Protein AF-A0A0M8RDD7-F1 (afdb_monomer_lite)

Sequence (101 aa):
MELTSKKLLLLAVLSAAALFVLTVWLWPRLSKRSWRSVLGRVGLLLATQLAVFLVIGLCVNQSIGAYATWSDLLGENQKPGTVTYYKTGPNGTELKALGTG

Radius of gyration: 21.68 Å; chains: 1; bounding box: 47×21×64 Å

Secondary structure (DSSP, 8-state):
-BTT-HHHHHHHHHHHHHHHHHHHHHTTGGGSSSHHHHHHHHHHHHHHHHHHHHHHHHHHHHHHT--SBHHHHTT---PPPP---EEEETTEEEE------

pLDDT: mean 73.35, std 9.08, range [42.56, 88.38]

Foldseek 3Di:
DWLPPVVVLVVLVVVLVVLVVVLVVCLVVLPDPDPVSVVVNVVSVVVNVVSVVVNVVSVVCLVVVCDGHPCVVVVVDPDPDDQPDWDQDPVGIDGDDPDDD

Structure (mmCIF, N/CA/C/O backbone):
data_AF-A0A0M8RDD7-F1
#
_entry.id   AF-A0A0M8RDD7-F1
#
loop_
_atom_site.group_PDB
_atom_site.id
_atom_site.type_symbol
_atom_site.label_atom_id
_atom_site.label_alt_id
_atom_site.label_comp_id
_atom_site.label_asym_id
_atom_site.label_entity_id
_atom_site.label_seq_id
_atom_site.pdbx_PDB_ins_code
_atom_site.Cartn_x
_atom_site.Cartn_y
_atom_site.Cartn_z
_atom_site.occupancy
_atom_site.B_iso_or_equiv
_atom_site.auth_seq_id
_atom_site.auth_comp_id
_atom_site.auth_asym_id
_atom_site.auth_atom_id
_atom_site.pdbx_PDB_model_num
ATOM 1 N N . MET A 1 1 ? 15.875 -2.118 -4.469 1.00 53.06 1 MET A N 1
ATOM 2 C CA . MET A 1 1 ? 14.921 -3.253 -4.484 1.00 53.06 1 MET A CA 1
ATOM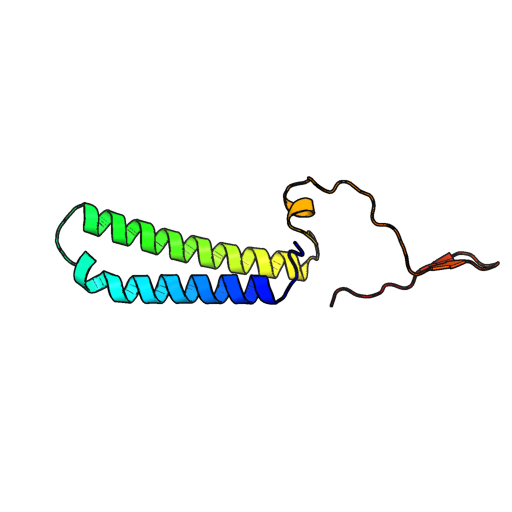 3 C C . MET A 1 1 ? 14.057 -3.123 -5.731 1.00 53.06 1 MET A C 1
ATOM 5 O O . MET A 1 1 ? 13.637 -2.006 -6.019 1.00 53.06 1 MET A O 1
ATOM 9 N N . GLU A 1 2 ? 13.847 -4.201 -6.490 1.00 54.72 2 GLU A N 1
ATOM 10 C CA . GLU A 1 2 ? 13.004 -4.167 -7.698 1.00 54.72 2 GLU A CA 1
ATOM 11 C C . GLU A 1 2 ? 11.559 -3.851 -7.323 1.00 54.72 2 GLU A C 1
ATOM 13 O O . GLU A 1 2 ? 10.980 -4.541 -6.484 1.00 54.72 2 GLU A O 1
ATOM 18 N N . LEU A 1 3 ? 10.991 -2.809 -7.934 1.00 52.81 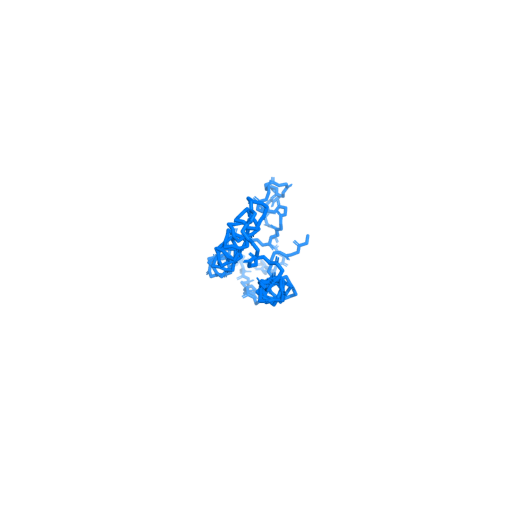3 LEU A N 1
ATOM 19 C CA . LEU A 1 3 ? 9.596 -2.404 -7.730 1.00 52.81 3 LEU A CA 1
ATOM 20 C C . LEU A 1 3 ? 8.633 -3.472 -8.286 1.00 52.81 3 LEU A C 1
ATOM 22 O O . LEU A 1 3 ? 7.506 -3.621 -7.822 1.00 52.81 3 LEU A O 1
ATOM 26 N N . THR A 1 4 ? 9.119 -4.236 -9.266 1.00 54.59 4 THR A N 1
ATOM 27 C CA . THR A 1 4 ? 8.423 -5.249 -10.069 1.00 54.59 4 THR A CA 1
ATOM 28 C C . THR A 1 4 ? 8.479 -6.665 -9.501 1.00 54.59 4 THR A C 1
ATOM 30 O O . THR A 1 4 ? 7.951 -7.593 -10.109 1.00 54.59 4 THR A O 1
ATOM 33 N N . SER A 1 5 ? 9.083 -6.894 -8.334 1.00 61.59 5 SER A N 1
ATOM 34 C CA . SER A 1 5 ? 9.129 -8.256 -7.803 1.00 61.59 5 SER A CA 1
ATOM 35 C C . SER A 1 5 ? 7.750 -8.657 -7.267 1.00 61.59 5 SER A C 1
ATOM 37 O O . SER A 1 5 ? 7.228 -8.012 -6.357 1.00 61.59 5 SER A O 1
ATOM 39 N N . LYS A 1 6 ? 7.172 -9.762 -7.768 1.00 62.34 6 LYS A N 1
ATOM 40 C CA . LYS A 1 6 ? 5.887 -10.353 -7.313 1.00 62.34 6 LYS A CA 1
ATOM 41 C C . LYS A 1 6 ? 5.757 -10.449 -5.782 1.00 62.34 6 LYS A C 1
ATOM 43 O O . LYS A 1 6 ? 4.652 -10.428 -5.249 1.00 62.34 6 LYS A O 1
ATOM 48 N N . LYS A 1 7 ? 6.887 -10.497 -5.070 1.00 65.38 7 LYS A N 1
ATOM 49 C CA . LYS A 1 7 ? 6.987 -10.460 -3.604 1.00 65.38 7 LYS A CA 1
ATOM 50 C C . LYS A 1 7 ? 6.454 -9.160 -2.981 1.00 65.38 7 LYS A C 1
ATOM 52 O O . LYS A 1 7 ? 5.800 -9.232 -1.948 1.00 65.38 7 LYS A O 1
ATOM 57 N N . LEU A 1 8 ? 6.698 -7.996 -3.590 1.00 68.94 8 LEU A N 1
ATOM 58 C CA . LEU A 1 8 ? 6.183 -6.708 -3.104 1.00 68.94 8 LEU A CA 1
ATOM 59 C C . LEU A 1 8 ? 4.674 -6.601 -3.295 1.00 68.94 8 LEU A C 1
ATOM 61 O O . LEU A 1 8 ? 3.976 -6.159 -2.389 1.00 68.94 8 LEU A O 1
ATOM 65 N N . LEU A 1 9 ? 4.172 -7.056 -4.445 1.00 66.81 9 LEU A N 1
ATOM 66 C CA . LEU A 1 9 ? 2.736 -7.104 -4.702 1.00 66.81 9 LEU A CA 1
ATOM 67 C C . LEU A 1 9 ? 2.042 -8.047 -3.712 1.00 66.81 9 LEU A C 1
ATOM 69 O O . LEU A 1 9 ? 1.048 -7.667 -3.103 1.00 66.81 9 LEU A O 1
ATOM 73 N N . LEU A 1 10 ? 2.611 -9.233 -3.472 1.00 76.75 10 LEU A N 1
ATOM 74 C CA . LEU A 1 10 ? 2.110 -10.160 -2.457 1.00 76.75 10 LEU A CA 1
ATOM 75 C C . LEU A 1 10 ? 2.118 -9.527 -1.057 1.00 76.75 10 LEU A C 1
ATOM 77 O O . LEU A 1 10 ? 1.134 -9.639 -0.334 1.00 76.75 10 LEU A O 1
ATOM 81 N N . LEU A 1 11 ? 3.193 -8.826 -0.683 1.00 77.19 11 LEU A N 1
ATOM 82 C CA . LEU A 1 11 ? 3.294 -8.145 0.608 1.00 77.19 11 LEU A CA 1
ATOM 83 C C . LEU A 1 11 ? 2.249 -7.030 0.754 1.00 77.19 11 LEU A C 1
ATOM 85 O O . LEU A 1 11 ? 1.650 -6.907 1.819 1.00 77.19 11 LEU A O 1
ATOM 89 N N . ALA A 1 12 ? 2.006 -6.251 -0.303 1.00 75.19 12 ALA A N 1
ATOM 90 C CA . ALA A 1 12 ? 0.991 -5.200 -0.324 1.00 75.19 12 ALA A CA 1
ATOM 91 C C . ALA A 1 12 ? -0.433 -5.771 -0.211 1.00 75.19 12 ALA A C 1
ATOM 93 O O . ALA A 1 12 ? -1.265 -5.243 0.522 1.00 75.19 12 ALA A O 1
ATOM 94 N N . VAL A 1 13 ? -0.711 -6.886 -0.890 1.00 78.94 13 VAL A N 1
ATOM 95 C CA . VAL A 1 13 ? -2.002 -7.582 -0.782 1.00 78.94 13 VAL A CA 1
ATOM 96 C C . VAL A 1 13 ? -2.191 -8.156 0.623 1.00 78.94 13 VAL A C 1
ATOM 98 O O . VAL A 1 13 ? -3.250 -7.981 1.225 1.00 78.94 13 VAL A O 1
ATOM 101 N N . LEU A 1 14 ? -1.163 -8.802 1.178 1.00 80.44 14 LEU A N 1
ATOM 102 C CA . LEU A 1 14 ? -1.206 -9.356 2.531 1.00 80.44 14 LEU A CA 1
ATOM 103 C C . LEU A 1 14 ? -1.360 -8.265 3.593 1.00 80.44 14 LEU A C 1
ATOM 105 O O . LEU A 1 14 ? -2.109 -8.460 4.546 1.00 80.44 14 LEU A O 1
ATOM 109 N N . SER A 1 15 ? -0.703 -7.113 3.437 1.00 77.12 15 SER A N 1
ATOM 110 C CA . SER A 1 15 ? -0.843 -5.995 4.372 1.00 77.12 15 SER A CA 1
ATOM 111 C C . SER A 1 15 ? -2.227 -5.352 4.287 1.00 77.12 15 SER A C 1
ATOM 113 O O . SER A 1 15 ? -2.822 -5.073 5.327 1.00 77.12 15 SER A O 1
ATOM 115 N N . ALA A 1 16 ? -2.793 -5.205 3.085 1.00 74.94 16 ALA A N 1
ATOM 116 C CA . ALA A 1 16 ? -4.170 -4.752 2.902 1.00 74.94 16 ALA A CA 1
ATOM 117 C C . ALA A 1 16 ? -5.178 -5.713 3.560 1.00 74.94 16 ALA A C 1
ATOM 119 O O . ALA A 1 16 ? -6.051 -5.279 4.314 1.00 74.94 16 ALA A O 1
ATOM 120 N N . ALA A 1 17 ? -5.022 -7.024 3.347 1.00 79.75 17 ALA A N 1
ATOM 121 C CA . ALA A 1 17 ? -5.859 -8.041 3.981 1.00 79.75 17 ALA A CA 1
ATOM 122 C C . ALA A 1 17 ? -5.700 -8.041 5.511 1.00 79.75 17 ALA A C 1
ATOM 124 O O . ALA A 1 17 ? -6.693 -8.092 6.236 1.00 79.75 17 ALA A O 1
ATOM 125 N N . ALA A 1 18 ? -4.470 -7.918 6.016 1.00 78.75 18 ALA A N 1
ATOM 126 C CA . ALA A 1 18 ? -4.195 -7.841 7.447 1.00 78.75 18 ALA A CA 1
ATOM 127 C C . ALA A 1 18 ? -4.833 -6.600 8.084 1.00 78.75 18 ALA A C 1
ATOM 129 O O . ALA A 1 18 ? -5.446 -6.715 9.142 1.00 78.75 18 ALA A O 1
ATOM 130 N N . LEU A 1 19 ? -4.755 -5.435 7.432 1.00 75.31 19 LEU A N 1
ATOM 131 C CA . LEU A 1 19 ? -5.418 -4.206 7.879 1.00 75.31 19 LEU A CA 1
ATOM 132 C C . LEU A 1 19 ? -6.942 -4.362 7.909 1.00 75.31 19 LEU A C 1
ATOM 134 O O . LEU A 1 19 ? -7.580 -3.932 8.870 1.00 75.31 19 LEU A O 1
ATOM 138 N N . PHE A 1 20 ? -7.530 -5.025 6.913 1.00 71.75 20 PHE A N 1
ATOM 139 C CA . PHE A 1 20 ? -8.960 -5.336 6.901 1.00 71.75 20 PHE A CA 1
ATOM 140 C C . PHE A 1 20 ? -9.358 -6.293 8.038 1.00 71.75 20 PHE A C 1
ATOM 142 O O . PHE A 1 20 ? -10.348 -6.071 8.731 1.00 71.75 20 PHE A O 1
ATOM 149 N N . VAL A 1 21 ? -8.561 -7.326 8.313 1.00 76.25 21 VAL A N 1
ATOM 150 C CA . VAL A 1 21 ? -8.809 -8.222 9.455 1.00 76.25 21 VAL A CA 1
ATOM 151 C C . VAL A 1 21 ? -8.680 -7.462 10.776 1.00 76.25 21 VAL A C 1
ATOM 153 O O . VAL A 1 21 ? -9.552 -7.576 11.638 1.00 76.25 21 VAL A O 1
ATOM 156 N N . LEU A 1 22 ? -7.652 -6.617 10.919 1.00 75.56 22 LEU A N 1
ATOM 157 C CA . LEU A 1 22 ? -7.481 -5.747 12.086 1.00 75.56 22 LEU A CA 1
ATOM 158 C C . LEU A 1 22 ? -8.686 -4.819 12.270 1.00 75.56 22 LEU A C 1
ATOM 160 O O . LEU A 1 22 ? -9.107 -4.567 13.396 1.00 75.56 22 LEU A O 1
ATOM 164 N N . THR A 1 23 ? -9.255 -4.345 11.160 1.00 68.25 23 THR A N 1
ATOM 165 C CA . THR A 1 23 ? -10.441 -3.489 11.139 1.00 68.25 23 THR A CA 1
ATOM 166 C C . THR A 1 23 ? -11.631 -4.180 11.778 1.00 68.25 23 THR A C 1
ATOM 168 O O . THR A 1 23 ? -12.235 -3.645 12.708 1.00 68.25 23 THR A O 1
ATOM 171 N N . VAL A 1 24 ? -11.939 -5.389 11.309 1.00 70.94 24 VAL A N 1
ATOM 172 C CA . VAL A 1 24 ? -13.053 -6.197 11.817 1.00 70.94 24 VAL A CA 1
ATOM 173 C C . VAL A 1 24 ? -12.810 -6.601 13.274 1.00 70.94 24 VAL A C 1
ATOM 175 O O . VAL A 1 24 ? -13.730 -6.561 14.091 1.00 70.94 24 VAL A O 1
ATOM 178 N N . TRP A 1 25 ? -11.564 -6.914 13.633 1.00 73.62 25 TRP A N 1
ATOM 179 C CA . TRP A 1 25 ? -11.206 -7.370 14.976 1.00 73.62 25 TRP A CA 1
ATOM 180 C C . TRP A 1 25 ? -11.208 -6.253 16.031 1.00 73.62 25 TRP A C 1
ATOM 182 O O . TRP A 1 25 ? -11.643 -6.470 17.163 1.00 73.62 25 TRP A O 1
ATOM 192 N N . LEU A 1 26 ? -10.784 -5.030 15.681 1.00 68.56 26 LEU A N 1
ATOM 193 C CA . LEU A 1 26 ? -10.855 -3.872 16.585 1.00 68.56 26 LEU A CA 1
ATOM 194 C C . LEU A 1 26 ? -12.255 -3.243 16.648 1.00 68.56 26 LEU A C 1
ATOM 196 O O . LEU A 1 26 ? -12.536 -2.493 17.587 1.00 68.56 26 LEU A O 1
ATOM 200 N N . TRP A 1 27 ? -13.143 -3.551 15.702 1.00 66.56 27 TRP A N 1
ATOM 201 C CA . TRP A 1 27 ? -14.507 -3.021 15.623 1.00 66.56 27 TRP A CA 1
ATOM 202 C C . TRP A 1 27 ? -15.319 -3.104 16.933 1.00 66.56 27 TRP A C 1
ATOM 204 O O . TRP A 1 27 ? -15.864 -2.073 17.343 1.00 66.56 27 TRP A O 1
ATOM 214 N N . PRO A 1 28 ? -15.385 -4.245 17.657 1.00 65.50 28 PRO A N 1
ATOM 215 C CA . PRO A 1 28 ? -16.110 -4.325 18.930 1.00 65.50 28 PRO A CA 1
ATOM 216 C C . PRO A 1 28 ? -15.503 -3.419 20.009 1.00 65.50 28 PRO A C 1
ATOM 218 O O . PRO A 1 28 ? -16.226 -2.806 20.797 1.00 65.50 28 PRO A O 1
ATOM 221 N N . ARG A 1 29 ? -14.174 -3.257 20.015 1.00 62.56 29 ARG A N 1
ATO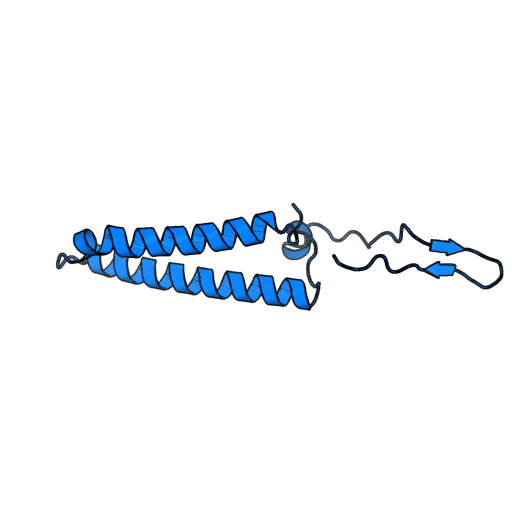M 222 C CA . ARG A 1 29 ? -13.465 -2.376 20.956 1.00 62.56 29 ARG A CA 1
ATOM 223 C C . ARG A 1 29 ? -13.674 -0.898 20.611 1.00 62.56 29 ARG A C 1
ATOM 225 O O . ARG A 1 29 ? -13.759 -0.067 21.514 1.00 62.56 29 ARG A O 1
ATOM 232 N N . LEU A 1 30 ? -13.831 -0.600 19.320 1.00 56.56 30 LEU A N 1
ATOM 233 C CA . LEU A 1 30 ? -14.109 0.720 18.755 1.00 56.56 30 LEU A CA 1
ATOM 234 C C . LEU A 1 30 ? -15.611 1.077 18.710 1.00 56.56 30 LEU A C 1
ATOM 236 O O . LEU A 1 30 ? -15.970 2.157 18.232 1.00 56.56 30 LEU A O 1
ATOM 240 N N . SER A 1 31 ? -16.506 0.233 19.227 1.00 61.59 31 SER A N 1
ATOM 241 C CA . SER A 1 31 ? -17.945 0.533 19.313 1.00 61.59 31 SER A CA 1
ATOM 242 C C . SER A 1 31 ? -18.355 1.337 20.551 1.00 61.59 31 SER A C 1
ATOM 244 O O . SER A 1 31 ? -19.514 1.725 20.686 1.00 61.59 31 SER A O 1
ATOM 246 N N . LYS A 1 32 ? -17.408 1.647 21.445 1.00 66.69 32 LYS A N 1
ATOM 247 C CA . LYS A 1 32 ? -17.655 2.509 22.608 1.00 66.69 32 LYS A CA 1
ATOM 248 C C . LYS A 1 32 ? -17.788 3.974 22.176 1.00 66.69 32 LYS A C 1
ATOM 250 O O . LYS A 1 32 ? -17.057 4.440 21.306 1.00 66.69 32 LYS A O 1
ATOM 255 N N . ARG A 1 33 ? -18.684 4.737 22.811 1.00 66.75 33 ARG A N 1
ATOM 256 C CA . ARG A 1 33 ? -18.894 6.167 22.521 1.00 66.75 33 ARG A CA 1
ATOM 257 C C . ARG A 1 33 ? -17.757 7.017 23.102 1.00 66.75 33 ARG A C 1
ATOM 259 O O . ARG A 1 33 ? -17.915 7.673 24.121 1.00 66.75 33 ARG A O 1
ATOM 266 N N . SER A 1 34 ? -16.585 6.963 22.472 1.00 76.94 34 SER A N 1
ATOM 267 C CA . SER A 1 34 ? -15.434 7.810 22.801 1.00 76.94 34 SER A CA 1
ATOM 268 C C . SER A 1 34 ? -14.842 8.436 21.539 1.00 76.94 34 SER A C 1
ATOM 270 O O . SER A 1 34 ? -14.866 7.830 20.469 1.00 76.94 34 SER A O 1
ATOM 272 N N . TRP A 1 35 ? -14.266 9.634 21.655 1.00 75.62 35 TRP A N 1
ATOM 273 C CA . TRP A 1 35 ? -13.582 10.299 20.537 1.00 75.62 35 TRP A CA 1
ATOM 274 C C . TRP A 1 35 ? -12.440 9.447 19.957 1.00 75.62 35 TRP A C 1
ATOM 276 O O . TRP A 1 35 ? -12.274 9.370 18.744 1.00 75.62 35 TRP A O 1
ATOM 286 N N . ARG A 1 36 ? -11.726 8.701 20.813 1.00 73.12 36 ARG A N 1
ATOM 287 C CA . ARG A 1 36 ? -10.691 7.730 20.406 1.00 73.12 36 ARG A CA 1
ATOM 288 C C . ARG A 1 36 ? -11.255 6.628 19.501 1.00 73.12 36 ARG A C 1
ATOM 290 O O . ARG A 1 36 ? -10.588 6.194 18.570 1.00 73.12 36 ARG A O 1
ATOM 297 N N . SER A 1 37 ? -12.501 6.222 19.742 1.00 70.31 37 SER A N 1
ATOM 298 C CA . SER A 1 37 ? -13.237 5.268 18.907 1.00 70.31 37 SER A CA 1
ATOM 299 C C . SER A 1 37 ? -13.551 5.812 17.516 1.00 70.31 37 SER A C 1
ATOM 301 O O . SER A 1 37 ? -13.437 5.092 16.527 1.00 70.31 37 SER A O 1
ATOM 303 N N . VAL A 1 38 ? -13.933 7.087 17.436 1.00 76.25 38 VAL A N 1
ATOM 304 C CA . VAL A 1 38 ? -14.212 7.767 16.164 1.00 76.25 38 VAL A CA 1
ATOM 305 C C . VAL A 1 38 ? -12.921 7.945 15.369 1.00 76.25 38 VAL A C 1
ATOM 307 O O . VAL A 1 38 ? -12.883 7.583 14.196 1.00 76.25 38 VAL A O 1
ATOM 310 N N . LEU A 1 39 ? -11.844 8.398 16.019 1.00 77.94 39 LEU A N 1
ATOM 311 C CA . LEU A 1 39 ? -10.530 8.534 15.388 1.00 77.94 39 LEU A CA 1
ATOM 312 C C . LEU A 1 39 ? -10.018 7.193 14.848 1.00 77.94 39 LEU A C 1
ATOM 314 O O . LEU A 1 39 ? -9.508 7.132 13.733 1.00 77.94 39 LEU A O 1
ATOM 318 N N . GLY A 1 40 ? -10.212 6.113 15.614 1.00 77.81 40 GLY A N 1
ATOM 319 C CA . GLY A 1 40 ? -9.871 4.760 15.188 1.00 77.81 40 GLY A CA 1
ATOM 320 C C . GLY A 1 40 ? -10.610 4.350 13.916 1.00 77.81 40 GLY A C 1
ATOM 321 O O . GLY A 1 40 ? -9.973 3.893 12.979 1.00 77.81 40 GLY A O 1
ATOM 322 N N . ARG A 1 41 ? -11.928 4.582 13.832 1.00 78.69 41 ARG A N 1
ATOM 323 C CA . ARG A 1 41 ? -12.716 4.298 12.616 1.00 78.69 41 ARG A CA 1
ATOM 324 C C . ARG A 1 41 ? -12.251 5.119 11.412 1.00 78.69 41 ARG A C 1
ATOM 326 O O . ARG A 1 41 ? -12.114 4.568 10.327 1.00 78.69 41 ARG A O 1
ATOM 333 N N . VAL A 1 42 ? -11.990 6.413 11.600 1.00 82.62 42 VAL A N 1
ATOM 334 C CA . VAL A 1 42 ? -11.517 7.297 10.521 1.00 82.62 42 VAL A CA 1
ATOM 335 C C . VAL A 1 42 ? -10.146 6.853 10.012 1.00 82.62 42 VAL A C 1
ATOM 337 O O . VAL A 1 42 ? -9.967 6.705 8.807 1.00 82.62 42 VAL A O 1
ATOM 340 N N . GLY A 1 43 ? -9.200 6.575 10.914 1.00 82.94 43 GLY A N 1
ATOM 341 C CA . GLY A 1 43 ? -7.865 6.099 10.541 1.00 82.94 43 GLY A CA 1
ATOM 342 C C . GLY A 1 43 ? -7.905 4.776 9.777 1.00 82.94 43 GLY A C 1
ATOM 343 O O . GLY A 1 43 ? -7.165 4.582 8.820 1.00 82.94 43 GLY A O 1
ATOM 344 N N . LEU A 1 44 ? -8.824 3.892 10.149 1.00 78.81 44 LEU A N 1
ATOM 345 C CA . LEU A 1 44 ? -9.022 2.589 9.527 1.00 78.81 44 LEU A CA 1
ATOM 346 C C . LEU A 1 44 ? -9.597 2.682 8.107 1.00 78.81 44 LEU A C 1
ATOM 348 O O . LEU A 1 44 ? -9.123 2.013 7.187 1.00 78.81 44 LEU A O 1
ATOM 352 N N . LEU A 1 45 ? -10.589 3.558 7.919 1.00 81.31 45 LEU A N 1
ATOM 353 C CA . LEU A 1 45 ? -11.147 3.860 6.603 1.00 81.31 45 LEU A CA 1
ATOM 354 C C . LEU A 1 45 ? -10.084 4.495 5.703 1.00 81.31 45 LEU A C 1
ATOM 356 O O . LEU A 1 45 ? -9.900 4.042 4.576 1.00 81.31 45 LEU A O 1
ATOM 360 N N . LEU A 1 46 ? -9.331 5.470 6.221 1.00 84.19 46 LEU A N 1
ATOM 361 C CA . LEU A 1 46 ? -8.222 6.091 5.494 1.00 84.19 46 LEU A CA 1
ATOM 362 C C . LEU A 1 46 ? -7.157 5.068 5.092 1.00 84.19 46 LEU A C 1
ATOM 364 O O . LEU A 1 46 ? -6.751 5.041 3.934 1.00 84.19 46 LEU A O 1
ATOM 368 N N . ALA A 1 47 ? -6.741 4.191 6.008 1.00 79.88 47 ALA A N 1
ATOM 369 C CA . ALA A 1 47 ? -5.754 3.153 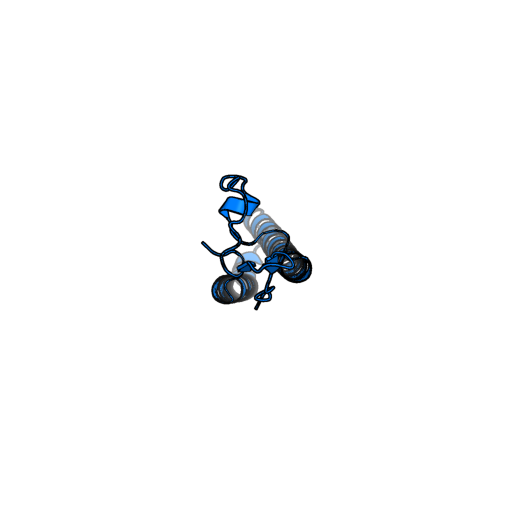5.717 1.00 79.88 47 ALA A CA 1
ATOM 370 C C . ALA A 1 47 ? -6.227 2.207 4.604 1.00 79.88 47 ALA A C 1
ATOM 372 O O . ALA A 1 47 ? -5.459 1.883 3.700 1.00 79.88 47 ALA A O 1
ATOM 373 N N . THR A 1 48 ? -7.502 1.813 4.634 1.00 79.56 48 THR A N 1
ATOM 374 C CA . THR A 1 48 ? -8.098 0.963 3.594 1.00 79.56 48 THR A CA 1
ATOM 375 C C . THR A 1 48 ? -8.078 1.662 2.238 1.00 79.56 48 THR A C 1
ATOM 377 O O . THR A 1 48 ? -7.692 1.062 1.237 1.00 79.56 48 THR A O 1
ATOM 380 N N . GLN A 1 49 ? -8.443 2.944 2.196 1.00 88.38 49 GLN A N 1
ATOM 381 C CA . GLN A 1 49 ? -8.432 3.704 0.948 1.00 88.38 49 GLN A CA 1
ATOM 382 C C . GLN A 1 49 ? -7.023 3.880 0.386 1.00 88.38 49 GLN A C 1
ATOM 384 O O . GLN A 1 49 ? -6.807 3.637 -0.799 1.00 88.38 49 GLN A O 1
ATOM 389 N N . LEU A 1 50 ? -6.053 4.233 1.231 1.00 88.00 50 LEU A N 1
ATOM 390 C CA . LEU A 1 50 ? -4.654 4.336 0.820 1.00 88.00 50 LEU A CA 1
ATOM 391 C C . LEU A 1 50 ? -4.127 3.005 0.277 1.00 88.00 50 LEU A C 1
ATOM 393 O O . LEU A 1 50 ? -3.458 2.999 -0.752 1.00 88.00 50 LEU A O 1
ATOM 397 N N . ALA A 1 51 ? -4.468 1.879 0.911 1.00 82.38 51 ALA A N 1
ATOM 398 C CA . ALA A 1 51 ? -4.078 0.556 0.431 1.00 82.38 51 ALA A CA 1
ATOM 399 C C . ALA A 1 51 ? -4.644 0.262 -0.969 1.00 82.38 51 ALA A C 1
ATOM 401 O O . ALA A 1 51 ? -3.906 -0.189 -1.844 1.00 82.38 51 ALA A O 1
ATOM 402 N N . VAL A 1 52 ? -5.923 0.571 -1.211 1.00 83.69 52 VAL A N 1
ATOM 403 C CA . VAL A 1 52 ? -6.549 0.407 -2.534 1.00 83.69 52 VAL A CA 1
ATOM 404 C C . VAL A 1 52 ? -5.852 1.270 -3.587 1.00 83.69 52 VAL A C 1
ATOM 406 O O . VAL A 1 52 ? -5.505 0.764 -4.654 1.00 83.69 52 VAL A O 1
ATOM 409 N N . PHE A 1 53 ? -5.584 2.545 -3.292 1.00 87.62 53 PHE A N 1
ATOM 410 C CA . PHE A 1 53 ? -4.867 3.420 -4.224 1.00 87.62 53 PHE A CA 1
ATOM 411 C C . PHE A 1 53 ? -3.455 2.921 -4.526 1.00 87.62 53 PHE A C 1
ATOM 413 O O . PHE A 1 53 ? -3.020 2.971 -5.675 1.00 87.62 53 PHE A O 1
ATOM 420 N N . LEU A 1 54 ? -2.758 2.393 -3.522 1.00 85.00 54 LEU A N 1
ATOM 421 C CA . LEU A 1 54 ? -1.414 1.853 -3.677 1.00 85.00 54 LEU A CA 1
ATOM 422 C C . LEU A 1 54 ? -1.414 0.616 -4.590 1.00 85.00 54 LEU A C 1
ATOM 424 O O . LEU A 1 54 ? -0.582 0.526 -5.490 1.00 85.00 54 LEU A O 1
ATOM 428 N N . VAL A 1 55 ? -2.395 -0.283 -4.442 1.00 80.56 55 VAL A N 1
ATOM 429 C CA . VAL A 1 55 ? -2.587 -1.436 -5.344 1.00 80.56 55 VAL A CA 1
ATOM 430 C C . VAL A 1 55 ? -2.836 -0.983 -6.785 1.00 80.56 55 VAL A C 1
ATOM 432 O O . VAL A 1 55 ? -2.200 -1.498 -7.705 1.00 80.56 55 VAL A O 1
ATOM 435 N N . ILE A 1 56 ? -3.723 -0.005 -6.990 1.00 87.19 56 ILE A N 1
ATOM 436 C CA . ILE A 1 56 ? -4.011 0.534 -8.328 1.00 87.19 56 ILE A CA 1
ATOM 437 C C . ILE A 1 56 ? -2.749 1.160 -8.932 1.00 87.19 56 ILE A C 1
ATOM 439 O O . ILE A 1 56 ? -2.411 0.861 -10.075 1.00 87.19 56 ILE A O 1
ATOM 443 N N . GLY A 1 57 ? -2.017 1.969 -8.161 1.00 83.81 57 GLY A N 1
ATOM 444 C CA . GLY A 1 57 ? -0.770 2.597 -8.599 1.00 83.81 57 GLY A CA 1
ATOM 445 C C . GLY A 1 57 ? 0.290 1.579 -9.022 1.00 83.81 57 GLY A C 1
ATOM 446 O O . GLY A 1 57 ? 0.908 1.741 -10.071 1.00 83.81 57 GLY A O 1
ATOM 447 N N . LEU A 1 58 ? 0.448 0.486 -8.269 1.00 82.12 58 LEU A N 1
ATOM 448 C CA . LEU A 1 58 ? 1.331 -0.623 -8.645 1.00 82.12 58 LEU A CA 1
ATOM 449 C C . LEU A 1 58 ? 0.882 -1.316 -9.938 1.00 82.12 58 LEU A C 1
ATOM 451 O O . LEU A 1 58 ? 1.724 -1.622 -10.779 1.00 82.12 58 LEU A O 1
ATOM 455 N N . CYS A 1 59 ? -0.420 -1.540 -10.119 1.00 78.75 59 CYS A N 1
ATOM 456 C CA . CYS A 1 59 ? -0.963 -2.179 -11.320 1.00 78.75 59 CYS A CA 1
ATOM 457 C C . CYS A 1 59 ? -0.735 -1.317 -12.574 1.00 78.75 59 CYS A C 1
ATOM 459 O O . CYS A 1 59 ? -0.279 -1.800 -13.613 1.00 78.75 59 CYS A O 1
ATOM 461 N N . VAL A 1 60 ? -0.978 -0.011 -12.451 1.00 85.44 60 VAL A N 1
ATOM 462 C CA . VAL A 1 60 ? -0.703 0.967 -13.508 1.00 85.44 60 VAL A CA 1
ATOM 463 C C . VAL A 1 60 ? 0.797 1.038 -13.794 1.00 85.44 60 VAL A C 1
ATOM 465 O O . VAL A 1 60 ? 1.194 0.955 -14.953 1.00 85.44 60 VAL A O 1
ATOM 468 N N . ASN A 1 61 ? 1.649 1.096 -12.764 1.00 82.88 61 ASN A N 1
ATOM 469 C CA . ASN A 1 61 ? 3.099 1.097 -12.955 1.00 82.88 61 ASN A CA 1
ATOM 470 C C . ASN A 1 61 ? 3.591 -0.158 -13.691 1.00 82.88 61 ASN A C 1
ATOM 472 O O . ASN A 1 61 ? 4.433 -0.045 -14.576 1.00 82.88 61 ASN A O 1
ATOM 476 N N . GLN A 1 62 ? 3.048 -1.337 -13.369 1.00 75.00 62 GLN A N 1
ATOM 477 C CA . GLN A 1 62 ? 3.369 -2.579 -14.081 1.00 75.00 62 GLN A CA 1
ATOM 478 C C . GLN A 1 62 ? 2.890 -2.560 -15.536 1.00 75.00 62 GLN A C 1
ATOM 480 O O . GLN A 1 62 ? 3.588 -3.070 -16.405 1.00 75.00 62 GLN A O 1
ATOM 485 N N . SER A 1 63 ? 1.730 -1.956 -15.808 1.00 73.88 63 SER A N 1
ATOM 486 C CA . SER A 1 63 ? 1.162 -1.887 -17.161 1.00 73.88 63 SER A CA 1
ATOM 487 C C . SER A 1 63 ? 1.946 -0.949 -18.080 1.00 73.88 63 SER A C 1
ATOM 489 O O . SER A 1 63 ? 2.072 -1.218 -19.270 1.00 73.88 63 SER A O 1
ATOM 491 N N . ILE A 1 64 ? 2.463 0.157 -17.537 1.00 75.94 64 ILE A N 1
ATOM 492 C CA . ILE A 1 64 ? 3.209 1.163 -18.308 1.00 75.94 64 ILE A CA 1
ATOM 493 C C . ILE A 1 64 ? 4.719 0.863 -18.296 1.00 75.94 64 ILE A C 1
ATOM 495 O O . ILE A 1 64 ? 5.442 1.295 -19.188 1.00 75.94 64 ILE A O 1
ATOM 499 N N . GLY A 1 65 ? 5.212 0.127 -17.294 1.00 71.44 65 GLY A N 1
ATOM 500 C CA . GLY A 1 65 ? 6.641 -0.128 -17.103 1.00 71.44 65 GLY A CA 1
ATOM 501 C C . GLY A 1 65 ? 7.434 1.128 -16.730 1.00 71.44 65 GLY A C 1
ATOM 502 O O . GLY A 1 65 ? 8.626 1.195 -17.012 1.00 71.44 65 GLY A O 1
ATOM 503 N N . ALA A 1 66 ? 6.775 2.128 -16.132 1.00 72.06 66 ALA A N 1
ATOM 504 C CA . ALA A 1 66 ? 7.347 3.457 -15.911 1.00 72.06 66 ALA A CA 1
ATOM 505 C C . ALA A 1 66 ? 8.529 3.452 -14.929 1.00 72.06 66 ALA A C 1
ATOM 507 O O . ALA A 1 66 ? 9.500 4.163 -15.160 1.00 72.06 66 ALA A O 1
ATOM 508 N N . TYR A 1 67 ? 8.454 2.642 -13.865 1.00 72.44 67 TYR A N 1
ATOM 509 C CA . TYR A 1 67 ? 9.513 2.529 -12.862 1.00 72.44 67 TYR A CA 1
ATOM 510 C C . TYR A 1 67 ? 9.883 1.072 -12.590 1.00 72.44 67 TYR A C 1
ATOM 512 O O . TYR A 1 67 ? 9.046 0.276 -12.145 1.00 72.44 67 TYR A O 1
ATOM 520 N N . ALA A 1 68 ? 11.160 0.740 -12.790 1.00 70.75 68 ALA A N 1
ATOM 521 C CA . ALA A 1 68 ? 11.685 -0.611 -12.571 1.00 70.75 68 ALA A CA 1
ATOM 522 C C . ALA A 1 68 ? 12.134 -0.852 -11.114 1.00 70.75 68 ALA A C 1
ATOM 524 O O . ALA A 1 68 ? 12.076 -1.971 -10.596 1.00 70.75 68 ALA A O 1
ATOM 525 N N . THR A 1 69 ? 12.582 0.194 -10.409 1.00 67.75 69 THR A N 1
ATOM 526 C CA . THR A 1 69 ? 13.103 0.088 -9.032 1.00 67.75 69 THR A CA 1
ATOM 527 C C . THR A 1 69 ? 12.624 1.231 -8.140 1.00 67.75 69 THR A C 1
ATOM 529 O O . THR A 1 69 ? 12.258 2.295 -8.624 1.00 67.75 69 THR A O 1
ATOM 532 N N . TRP A 1 70 ? 12.642 1.039 -6.817 1.00 70.00 70 TRP A N 1
ATOM 533 C CA . TRP A 1 70 ? 12.284 2.110 -5.865 1.00 70.00 70 TRP A CA 1
ATOM 534 C C . TRP A 1 70 ? 13.169 3.339 -6.008 1.00 70.00 70 TRP A C 1
ATOM 536 O O . TRP A 1 70 ? 12.694 4.461 -5.917 1.00 70.00 70 TRP A O 1
ATOM 546 N N . SER A 1 71 ? 14.442 3.119 -6.289 1.00 68.94 71 SER A N 1
ATOM 547 C CA . SER A 1 71 ? 15.414 4.174 -6.521 1.00 68.94 71 SER A CA 1
ATOM 548 C C . SER A 1 71 ? 15.240 4.855 -7.884 1.00 68.94 71 SER A C 1
ATOM 550 O O . SER A 1 71 ? 15.710 5.968 -8.058 1.00 68.94 71 SER A O 1
ATOM 552 N N . ASP A 1 72 ? 14.537 4.239 -8.835 1.00 74.00 72 ASP A N 1
ATOM 553 C CA . ASP A 1 72 ? 14.086 4.896 -10.073 1.00 74.00 72 ASP A CA 1
ATOM 554 C C . ASP A 1 72 ? 12.883 5.814 -9.782 1.00 74.00 72 ASP A C 1
ATOM 556 O O . ASP A 1 72 ? 12.873 6.985 -10.148 1.00 74.00 72 ASP A O 1
ATOM 560 N N . LEU A 1 73 ? 11.925 5.329 -8.982 1.00 76.69 73 LEU A N 1
ATOM 561 C CA . LEU A 1 73 ? 10.762 6.109 -8.538 1.00 76.69 73 LEU A CA 1
ATOM 562 C C . LEU A 1 73 ? 11.154 7.308 -7.657 1.00 76.69 73 LEU A C 1
ATOM 564 O O . LEU A 1 73 ? 10.593 8.392 -7.797 1.00 76.69 73 LEU A O 1
ATOM 568 N N . LEU A 1 74 ? 12.133 7.129 -6.767 1.00 80.19 74 LEU A N 1
ATOM 569 C CA . LEU A 1 74 ? 12.674 8.186 -5.905 1.00 80.19 74 LEU A CA 1
ATOM 570 C C . LEU A 1 74 ? 13.729 9.060 -6.607 1.00 80.19 74 LEU A C 1
ATOM 572 O O . LEU A 1 74 ? 14.226 10.010 -6.006 1.00 80.19 74 LEU A O 1
ATOM 576 N N . GLY A 1 75 ? 14.075 8.761 -7.865 1.00 73.56 75 GLY A N 1
ATOM 577 C CA . GLY A 1 75 ? 15.031 9.542 -8.657 1.00 73.56 75 GLY A CA 1
ATOM 578 C C . GLY A 1 75 ? 16.501 9.400 -8.242 1.00 73.56 75 GLY A C 1
ATOM 579 O O . GLY A 1 75 ? 17.344 10.167 -8.700 1.00 73.56 75 GLY A O 1
ATOM 580 N N . GLU A 1 76 ? 16.832 8.423 -7.399 1.00 76.62 76 GLU A N 1
ATOM 581 C CA . GLU A 1 76 ? 18.197 8.110 -6.955 1.00 76.62 76 GLU A CA 1
ATOM 582 C C . GLU A 1 76 ? 19.026 7.398 -8.041 1.00 76.62 76 GLU A C 1
ATOM 584 O O . GLU A 1 76 ? 20.255 7.445 -8.030 1.00 76.62 76 GLU A O 1
ATOM 589 N N . ASN A 1 77 ? 18.370 6.748 -9.006 1.00 65.81 77 ASN A N 1
ATOM 590 C CA . ASN A 1 77 ? 19.007 6.079 -10.137 1.00 65.81 77 ASN A CA 1
ATOM 591 C C . ASN A 1 77 ? 18.785 6.860 -11.436 1.00 65.81 77 ASN A C 1
ATOM 593 O O . ASN A 1 77 ? 17.890 6.554 -12.209 1.00 65.81 77 ASN A O 1
ATOM 597 N N . GLN A 1 78 ? 19.659 7.823 -11.722 1.00 67.44 78 GLN A N 1
ATOM 598 C CA . GLN A 1 78 ? 19.666 8.551 -13.003 1.00 67.44 78 GLN A CA 1
ATOM 599 C C . GLN A 1 78 ? 20.601 7.923 -14.049 1.00 67.44 78 GLN A C 1
ATOM 601 O O . GLN A 1 78 ? 20.966 8.555 -15.039 1.00 67.44 78 GLN A O 1
ATOM 606 N N . LYS A 1 79 ? 21.064 6.690 -13.813 1.00 65.81 79 LYS A N 1
ATOM 607 C CA . LYS A 1 79 ? 22.014 6.032 -14.711 1.00 65.81 79 LYS A CA 1
ATOM 608 C C . LYS A 1 79 ? 21.289 5.603 -15.992 1.00 65.81 79 LYS A C 1
ATOM 610 O O . LYS A 1 79 ? 20.302 4.877 -15.887 1.00 65.81 79 LYS A O 1
ATOM 615 N N . PRO A 1 80 ? 21.778 5.993 -17.183 1.00 63.47 80 PRO A N 1
ATOM 616 C CA . PRO A 1 80 ? 21.226 5.519 -18.446 1.00 63.47 80 PRO A CA 1
ATOM 617 C C . PRO A 1 80 ? 21.217 3.988 -18.496 1.00 63.47 80 PRO A C 1
ATOM 619 O O . PRO A 1 80 ? 22.183 3.347 -18.076 1.00 63.47 80 PRO A O 1
ATOM 622 N N . GLY A 1 81 ? 20.137 3.400 -19.012 1.00 66.69 81 GLY A N 1
ATOM 623 C CA . GLY A 1 81 ? 20.047 1.953 -19.186 1.00 66.69 81 GLY A CA 1
ATOM 624 C C . GLY A 1 81 ? 21.130 1.448 -20.141 1.00 66.69 81 GLY A C 1
ATOM 625 O O . GLY A 1 81 ? 21.188 1.863 -21.297 1.00 66.69 81 GLY A O 1
ATOM 626 N N . THR A 1 82 ? 21.989 0.543 -19.671 1.00 67.50 82 THR A N 1
ATOM 627 C CA . THR A 1 82 ? 23.008 -0.089 -20.518 1.00 67.50 82 THR A CA 1
ATOM 628 C C . THR A 1 82 ? 22.379 -1.229 -21.309 1.00 67.50 82 THR A C 1
ATOM 630 O O . THR A 1 82 ? 21.932 -2.223 -20.735 1.00 67.50 82 THR A O 1
ATOM 633 N N . VAL A 1 83 ? 22.378 -1.118 -22.637 1.00 67.69 83 VAL A N 1
ATOM 634 C CA . VAL A 1 83 ? 21.972 -2.217 -23.519 1.00 67.69 83 VAL A CA 1
ATOM 635 C C . VAL A 1 83 ? 23.020 -3.326 -23.429 1.00 67.69 83 VAL A C 1
ATOM 637 O O . VAL A 1 83 ? 24.144 -3.170 -23.894 1.00 67.69 83 VAL A O 1
ATOM 640 N N . THR A 1 84 ? 22.659 -4.457 -22.828 1.00 73.25 84 THR A N 1
ATOM 641 C CA . THR A 1 84 ? 23.560 -5.609 -22.637 1.00 73.25 84 THR A CA 1
ATOM 642 C C . THR A 1 84 ? 23.374 -6.713 -23.6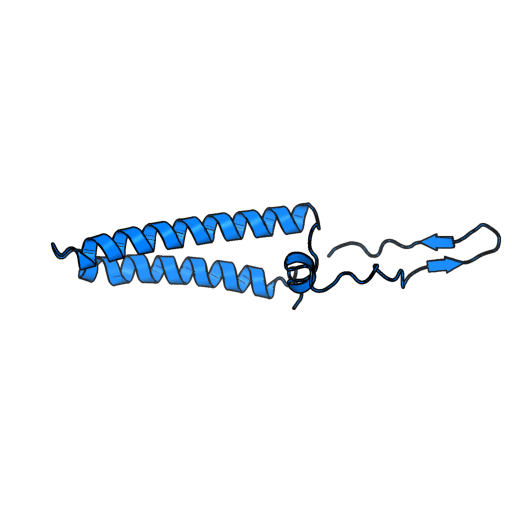79 1.00 73.25 84 THR A C 1
ATOM 644 O O . THR A 1 84 ? 24.223 -7.590 -23.792 1.00 73.25 84 THR A O 1
ATOM 647 N N . TYR A 1 85 ? 22.301 -6.657 -24.476 1.00 73.44 85 TYR A N 1
ATOM 648 C CA . TYR A 1 85 ? 21.980 -7.656 -25.498 1.00 73.44 85 TYR A CA 1
ATOM 649 C C . TYR A 1 85 ? 21.872 -7.013 -26.877 1.00 73.44 85 TYR A C 1
ATOM 651 O O . TYR A 1 85 ? 20.789 -6.648 -27.343 1.00 73.44 85 TYR A O 1
ATOM 659 N N . TYR A 1 86 ? 23.022 -6.901 -27.532 1.00 79.75 86 TYR A N 1
ATOM 660 C CA . TYR A 1 86 ? 23.120 -6.457 -28.912 1.00 79.75 86 TYR A CA 1
ATOM 661 C C . TYR A 1 86 ? 24.111 -7.318 -29.694 1.00 79.75 86 TYR A C 1
ATOM 663 O O . TYR A 1 86 ? 25.069 -7.857 -29.138 1.00 79.75 86 TYR A O 1
ATOM 671 N N . LYS A 1 87 ? 23.877 -7.449 -30.999 1.00 80.06 87 LYS A N 1
ATOM 672 C CA . LYS A 1 87 ? 24.857 -7.975 -31.951 1.00 80.06 87 LYS A CA 1
ATOM 673 C C . LYS A 1 87 ? 25.185 -6.876 -32.948 1.00 80.06 87 LYS A C 1
ATOM 675 O O . LYS A 1 87 ? 24.305 -6.402 -33.654 1.00 80.06 87 LYS A O 1
ATOM 680 N N . THR A 1 88 ? 26.445 -6.467 -33.001 1.00 82.94 88 THR A N 1
ATOM 681 C CA . THR A 1 88 ? 26.929 -5.521 -34.014 1.00 82.94 88 THR A CA 1
ATOM 682 C C . THR A 1 88 ? 27.487 -6.300 -35.197 1.00 82.94 88 THR A C 1
ATOM 684 O O . THR A 1 88 ? 28.315 -7.191 -35.015 1.00 82.94 88 THR A O 1
ATOM 687 N N . GLY A 1 89 ? 27.033 -5.962 -36.403 1.00 82.38 89 GLY A N 1
ATOM 688 C CA . GLY A 1 89 ? 27.520 -6.530 -37.656 1.00 82.38 89 GLY A CA 1
ATO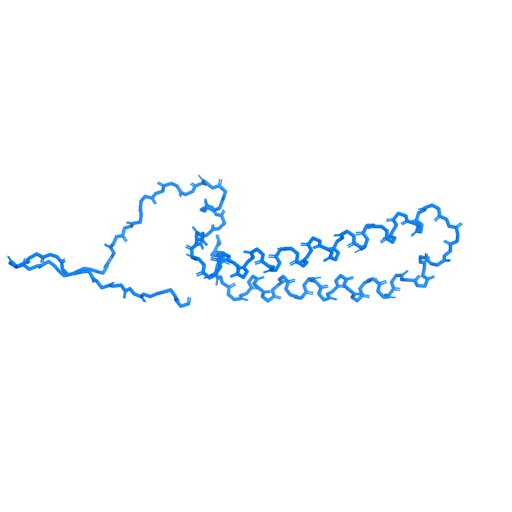M 689 C C . GLY A 1 89 ? 27.721 -5.467 -38.743 1.00 82.38 89 GLY A C 1
ATOM 690 O O . GLY A 1 89 ? 27.451 -4.287 -38.514 1.00 82.38 89 GLY A O 1
ATOM 691 N N . PRO A 1 90 ? 28.159 -5.872 -39.950 1.00 80.12 90 PRO A N 1
ATOM 692 C CA . PRO A 1 90 ? 28.425 -4.960 -41.072 1.00 80.12 90 PRO A CA 1
ATOM 693 C C . PRO A 1 90 ? 27.214 -4.115 -41.497 1.00 80.12 90 PRO A C 1
ATOM 695 O O . PRO A 1 90 ? 27.383 -3.047 -42.073 1.00 80.12 90 PRO A O 1
ATOM 698 N N . ASN A 1 91 ? 26.002 -4.581 -41.180 1.00 82.69 91 ASN A N 1
ATOM 699 C CA . ASN A 1 91 ? 24.731 -3.945 -41.533 1.00 82.69 91 ASN A CA 1
ATOM 700 C C . ASN A 1 91 ? 24.096 -3.165 -40.362 1.00 82.69 91 ASN A C 1
ATOM 702 O O . ASN A 1 91 ? 22.923 -2.806 -40.434 1.00 82.69 91 ASN A O 1
ATOM 706 N N . GLY A 1 92 ? 24.842 -2.919 -39.278 1.00 81.62 92 GLY A N 1
ATOM 707 C CA . GLY A 1 92 ? 24.374 -2.187 -38.099 1.00 81.62 92 GLY A CA 1
ATOM 708 C C . GLY A 1 92 ? 24.241 -3.046 -36.839 1.00 81.62 92 GLY A C 1
ATOM 709 O O . GLY A 1 92 ? 24.727 -4.177 -36.767 1.00 81.62 92 GLY A O 1
ATOM 710 N N . THR A 1 93 ? 23.616 -2.470 -35.812 1.00 83.19 93 THR A N 1
ATOM 711 C CA . THR A 1 93 ? 23.463 -3.091 -34.491 1.00 83.19 93 THR A CA 1
ATOM 712 C C . THR A 1 93 ? 22.053 -3.645 -34.326 1.00 83.19 93 THR A C 1
ATOM 714 O O . THR A 1 93 ? 21.085 -2.890 -34.283 1.00 83.19 93 THR A O 1
ATOM 717 N N . GLU A 1 94 ? 21.940 -4.963 -34.190 1.00 80.31 94 GLU A N 1
ATOM 718 C CA . GLU A 1 94 ? 20.690 -5.632 -33.847 1.00 80.31 94 GLU A CA 1
ATOM 719 C C . GLU A 1 94 ? 20.498 -5.617 -32.332 1.00 80.31 94 GLU A C 1
ATOM 721 O O . GLU A 1 94 ? 21.314 -6.150 -31.575 1.00 80.31 94 GLU A O 1
ATOM 726 N N . LEU A 1 95 ? 19.403 -5.005 -31.888 1.00 79.56 95 LEU A N 1
ATOM 727 C CA . LEU A 1 95 ? 19.002 -4.962 -30.488 1.00 79.56 95 LEU A CA 1
ATOM 728 C C . LEU A 1 95 ? 17.973 -6.060 -30.238 1.00 79.56 95 LEU A C 1
ATOM 730 O O . LEU A 1 95 ? 16.950 -6.122 -30.921 1.00 79.56 95 LEU A O 1
ATOM 734 N N . LYS A 1 96 ? 18.210 -6.914 -29.239 1.00 72.50 96 LYS A N 1
ATOM 735 C CA . LYS A 1 96 ? 17.205 -7.888 -28.809 1.00 72.50 96 LYS A CA 1
ATOM 736 C C . LYS A 1 96 ? 16.482 -7.348 -27.582 1.00 72.50 96 LYS A C 1
ATOM 738 O O . LYS A 1 96 ? 17.052 -7.309 -26.494 1.00 72.50 96 LYS A O 1
ATOM 743 N N . ALA A 1 97 ? 15.218 -6.966 -27.750 1.00 64.38 97 ALA A N 1
ATOM 744 C CA . ALA A 1 97 ? 14.354 -6.659 -26.617 1.00 64.38 97 ALA A CA 1
ATOM 745 C C . ALA A 1 97 ? 14.153 -7.938 -25.791 1.00 64.38 97 ALA A C 1
ATOM 747 O O . ALA A 1 97 ? 13.650 -8.938 -26.301 1.00 64.38 97 ALA A O 1
ATOM 748 N N . LEU A 1 98 ? 14.575 -7.925 -24.526 1.00 64.56 98 LEU A N 1
ATOM 749 C CA . LEU A 1 98 ? 14.448 -9.096 -23.653 1.00 64.56 98 LEU A CA 1
ATOM 750 C C . LEU A 1 98 ? 13.073 -9.247 -22.993 1.00 64.56 98 LEU A C 1
ATOM 752 O O . LEU A 1 98 ? 12.832 -10.264 -22.352 1.00 64.56 98 LEU A O 1
ATOM 756 N N . GLY A 1 99 ? 12.157 -8.304 -23.215 1.00 51.03 99 GLY A N 1
ATOM 757 C CA . GLY A 1 99 ? 10.821 -8.334 -22.630 1.00 51.03 99 GLY A CA 1
ATOM 758 C C . GLY A 1 99 ? 10.814 -8.078 -21.120 1.00 51.03 99 GLY A C 1
ATOM 759 O O . GLY A 1 99 ? 11.741 -8.413 -20.386 1.00 51.03 99 GLY A O 1
ATOM 760 N N . THR A 1 100 ? 9.737 -7.446 -20.669 1.00 53.16 100 THR A N 1
ATOM 761 C CA . THR A 1 100 ? 9.408 -7.173 -19.268 1.00 53.16 100 THR A CA 1
ATOM 762 C C . THR A 1 100 ? 8.533 -8.315 -18.746 1.00 53.16 100 THR A C 1
ATOM 764 O O . THR A 1 100 ? 7.322 -8.305 -18.963 1.00 53.16 100 THR A O 1
ATOM 767 N N . GLY A 1 101 ? 9.152 -9.342 -18.158 1.00 42.56 101 GLY A N 1
ATOM 768 C CA . GLY A 1 101 ? 8.451 -10.442 -17.477 1.00 42.56 101 GLY A CA 1
ATOM 769 C C . GLY A 1 101 ? 8.103 -10.124 -16.028 1.00 42.56 101 GLY A C 1
ATOM 770 O O . GLY A 1 101 ? 8.871 -9.364 -15.400 1.00 42.56 101 GLY A O 1
#